Protein AF-A0A9N8VAB9-F1 (afdb_monomer_lite)

Radius of gyration: 25.61 Å; chains: 1; bounding box: 53×76×58 Å

Organism: NCBI:txid144530

Sequence (149 aa):
MKKMQLFYIFELNEPKKANVAAEEPKNLSIEWPPNFDFETLFRNTRRKERAPNAFILFRIKYLESLQQVGVNWPMPIVSRMASAAWKRQPDDVKTKYESLSFAASLHWSKWNPKPNQRSVKKPGGQRRRSQQPIITAYDANLNAPSNDS

Secondary structure (DSSP, 8-state):
----------------------PPPTT----SSPP--HHHHHHT-TT-SS---HHHHHHHHHHHHHHHTT----HHHHHHHHHHHHHHS-HHHHHHHHHHHHHHHHHHHHHSPPP---------------------TTSSSS-------

Foldseek 3Di:
DDDDDPDDDDDDDDDDDDPPVPDDDPPQDQDPPDDDDLCSVPVRDPDPPAQDALLSSQLVSQCVSCVVVVHDDDSVSSSVVSVVVVVVDDVVSSVSSRVVSVVSRVVVCVVCVPDPCPDPPPPDDPPPPPPPDPPDPPPPPDDDDDDDD

pLDDT: mean 71.14, std 19.62, range [33.38, 95.62]

InterPro domains:
  IPR009071 High mobility group box domain [PF00505] (49-101)
  IPR036910 High mobility group box domain superfamily [G3DSA:1.10.30.10] (42-126)
  IPR036910 High mobility group box domain superfamily [SSF47095] (34-100)

Structure (mmCIF, N/CA/C/O backbone):
data_AF-A0A9N8VAB9-F1
#
_entry.id   AF-A0A9N8VAB9-F1
#
loop_
_atom_site.group_PDB
_atom_site.id
_atom_site.type_symbol
_atom_site.label_atom_id
_atom_site.label_alt_id
_atom_site.label_comp_id
_atom_site.label_asym_id
_atom_site.label_entity_id
_atom_site.label_seq_id
_atom_site.pdbx_PDB_ins_code
_atom_site.Cartn_x
_atom_site.Cartn_y
_atom_site.Cartn_z
_atom_site.occupancy
_atom_site.B_iso_or_equiv
_atom_site.auth_seq_id
_atom_site.auth_comp_id
_atom_site.auth_asym_id
_atom_site.auth_atom_id
_atom_site.pdbx_PDB_model_num
ATOM 1 N N . MET A 1 1 ? -22.042 -6.841 -13.969 1.00 34.78 1 MET A N 1
ATOM 2 C CA . MET A 1 1 ? -21.162 -6.720 -12.783 1.00 34.78 1 MET A CA 1
ATOM 3 C C . MET A 1 1 ? -20.171 -5.590 -13.047 1.00 34.78 1 MET A C 1
ATOM 5 O O . MET A 1 1 ? -19.294 -5.743 -13.888 1.00 34.78 1 MET A O 1
ATOM 9 N N . LYS A 1 2 ? -20.394 -4.405 -12.464 1.00 33.66 2 LYS A N 1
ATOM 10 C CA . LYS A 1 2 ? -19.583 -3.206 -12.737 1.00 33.66 2 LYS A CA 1
ATOM 11 C C . LYS A 1 2 ? -18.259 -3.308 -11.971 1.00 33.66 2 LYS A C 1
ATOM 13 O O . LYS A 1 2 ? -18.265 -3.332 -10.747 1.00 33.66 2 LYS A O 1
ATOM 18 N N . LYS A 1 3 ? -17.143 -3.396 -12.702 1.00 34.69 3 LYS A N 1
ATOM 19 C CA . LYS A 1 3 ? -15.782 -3.293 -12.156 1.00 34.69 3 LYS A CA 1
ATOM 20 C C . LYS A 1 3 ? -15.614 -1.892 -11.561 1.00 34.69 3 LYS A C 1
ATOM 22 O O . LYS A 1 3 ? -15.772 -0.908 -12.280 1.00 34.69 3 LYS A O 1
ATOM 27 N N . MET A 1 4 ? -15.347 -1.807 -10.257 1.00 34.66 4 MET A N 1
ATOM 28 C CA . MET A 1 4 ? -15.106 -0.537 -9.575 1.00 34.66 4 MET A CA 1
ATOM 29 C C . MET A 1 4 ? -13.792 0.069 -10.062 1.00 34.66 4 MET A C 1
ATOM 31 O O . MET A 1 4 ? -12.712 -0.499 -9.916 1.00 34.66 4 MET A O 1
ATOM 35 N N . GLN A 1 5 ? -13.918 1.235 -10.681 1.00 33.59 5 GLN A N 1
ATOM 36 C CA . GLN A 1 5 ? -12.817 2.053 -11.148 1.00 33.59 5 GLN A CA 1
ATOM 37 C C . GLN A 1 5 ? -12.154 2.725 -9.940 1.00 33.59 5 GLN A C 1
ATOM 39 O O . GLN A 1 5 ? -12.633 3.735 -9.433 1.00 33.59 5 GLN A O 1
ATOM 44 N N . LEU A 1 6 ? -11.040 2.153 -9.477 1.00 33.38 6 LEU A N 1
ATOM 45 C CA . LEU A 1 6 ? -10.135 2.770 -8.504 1.00 33.38 6 LEU A CA 1
ATOM 46 C C . LEU A 1 6 ? -9.381 3.932 -9.167 1.00 33.38 6 LEU A C 1
ATOM 48 O O . LEU A 1 6 ? -8.212 3.817 -9.537 1.00 33.38 6 LEU A O 1
ATOM 52 N N . PHE A 1 7 ? -10.065 5.054 -9.366 1.00 38.06 7 PHE A N 1
ATOM 53 C CA . PHE A 1 7 ? -9.426 6.361 -9.483 1.00 38.06 7 PHE A CA 1
ATOM 54 C C . PHE A 1 7 ? -9.365 6.958 -8.082 1.00 38.06 7 PHE A C 1
ATOM 56 O O . PHE A 1 7 ? -10.372 6.904 -7.392 1.00 38.06 7 PHE A O 1
ATOM 63 N N . TYR A 1 8 ? -8.233 7.532 -7.672 1.00 41.00 8 TYR A N 1
ATOM 64 C CA . TYR A 1 8 ? -8.213 8.874 -7.071 1.00 41.00 8 TYR A CA 1
ATOM 65 C C . TYR A 1 8 ? -6.789 9.256 -6.659 1.00 41.00 8 TYR A C 1
ATOM 67 O O . TYR A 1 8 ? -6.266 8.800 -5.643 1.00 41.00 8 TYR A O 1
ATOM 75 N N . ILE A 1 9 ? -6.169 10.141 -7.439 1.00 37.41 9 ILE A N 1
ATOM 76 C CA . ILE A 1 9 ? -5.080 10.993 -6.967 1.00 37.41 9 ILE A CA 1
ATOM 77 C C . ILE A 1 9 ? -5.369 12.423 -7.456 1.00 37.41 9 ILE A C 1
ATOM 79 O O . ILE A 1 9 ? -5.348 12.674 -8.655 1.00 37.41 9 ILE A O 1
ATOM 83 N N . PHE A 1 10 ? -5.586 13.292 -6.460 1.00 43.91 10 PHE A N 1
ATOM 84 C CA . PHE A 1 10 ? -5.652 14.761 -6.418 1.00 43.91 10 PHE A CA 1
ATOM 85 C C . PHE A 1 10 ? -6.808 15.507 -7.097 1.00 43.91 10 PHE A C 1
ATOM 87 O O . PHE A 1 10 ? -6.819 15.677 -8.306 1.00 43.91 10 PHE A O 1
ATOM 94 N N . GLU A 1 11 ? -7.631 16.149 -6.260 1.00 36.38 11 GLU A N 1
ATOM 95 C CA . GLU A 1 11 ? -7.939 17.572 -6.429 1.00 36.38 11 GLU A CA 1
ATOM 96 C C . GLU A 1 11 ? -8.062 18.232 -5.044 1.00 36.38 11 GLU A C 1
ATOM 98 O O . GLU A 1 11 ? -8.733 17.722 -4.146 1.00 36.38 11 GLU A O 1
ATOM 103 N N . LEU A 1 12 ? -7.289 19.301 -4.846 1.00 55.38 12 LEU A N 1
ATOM 104 C CA . LEU A 1 12 ? -7.283 20.150 -3.660 1.00 55.38 12 LEU A CA 1
ATOM 105 C C . LEU A 1 12 ? -8.397 21.185 -3.821 1.00 55.38 12 LEU A C 1
ATOM 107 O O . LEU A 1 12 ? -8.274 22.037 -4.693 1.00 55.38 12 LEU A O 1
ATOM 111 N N . ASN A 1 13 ? -9.421 21.153 -2.968 1.00 40.00 13 ASN A N 1
ATOM 112 C CA . ASN A 1 13 ? -9.995 22.364 -2.378 1.00 40.00 13 ASN A CA 1
ATOM 113 C C . ASN A 1 13 ? -11.011 22.040 -1.276 1.00 40.00 13 ASN A C 1
ATOM 115 O O . ASN A 1 13 ? -11.661 20.999 -1.298 1.00 40.00 13 ASN A O 1
ATOM 119 N N . GLU A 1 14 ? -11.128 23.004 -0.361 1.00 48.19 14 GLU A N 1
ATOM 120 C CA . GLU A 1 14 ? -12.104 23.177 0.726 1.00 48.19 14 GLU A CA 1
ATOM 121 C C . GLU A 1 14 ? -11.697 22.749 2.161 1.00 48.19 14 GLU A C 1
ATOM 123 O O . GLU A 1 14 ? -10.926 21.808 2.372 1.00 48.19 14 GLU A O 1
ATOM 128 N N . PRO A 1 15 ? -12.115 23.539 3.177 1.00 41.59 15 PRO A N 1
ATOM 129 C CA . PRO A 1 15 ? -11.258 23.958 4.280 1.00 41.59 15 PRO A CA 1
ATOM 130 C C . PRO A 1 15 ? -11.369 23.074 5.526 1.00 41.59 15 PRO A C 1
ATOM 132 O O . PRO A 1 15 ? -12.335 22.350 5.748 1.00 41.59 15 PRO A O 1
ATOM 135 N N . LYS A 1 16 ? -10.352 23.206 6.389 1.00 54.31 16 LYS A N 1
ATOM 136 C CA . LYS A 1 16 ? -10.215 22.601 7.724 1.00 54.31 16 LYS A CA 1
ATOM 137 C C . LYS A 1 16 ? -11.535 22.604 8.514 1.00 54.31 16 LYS A C 1
ATOM 139 O O . LYS A 1 16 ? -11.841 23.625 9.124 1.00 54.31 16 LYS A O 1
ATOM 144 N N . LYS A 1 17 ? -12.255 21.478 8.620 1.00 38.62 17 LYS A N 1
ATOM 145 C CA . LYS A 1 17 ? -13.268 21.283 9.675 1.00 38.62 17 LYS A CA 1
ATOM 146 C C . LYS A 1 17 ? -13.317 19.841 10.190 1.00 38.62 17 LYS A C 1
ATOM 148 O O . LYS A 1 17 ? -13.437 18.894 9.427 1.00 38.62 17 LYS A O 1
ATOM 153 N N . ALA A 1 18 ? -13.229 19.774 11.520 1.00 39.78 18 ALA A N 1
ATOM 154 C CA . ALA A 1 18 ? -13.343 18.649 12.443 1.00 39.78 18 ALA A CA 1
ATOM 155 C C . ALA A 1 18 ? -12.275 17.543 12.348 1.00 39.78 18 ALA A C 1
ATOM 157 O O . ALA A 1 18 ? -12.275 16.689 11.465 1.00 39.78 18 ALA A O 1
ATO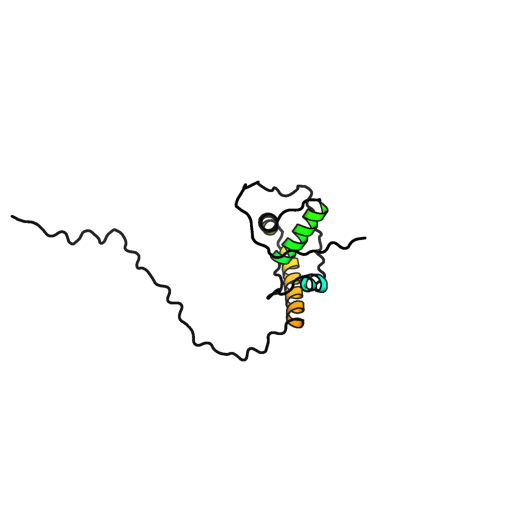M 158 N N . ASN A 1 19 ? -11.419 17.501 13.376 1.00 49.19 19 ASN A N 1
ATOM 159 C CA . ASN A 1 19 ? -10.767 16.280 13.843 1.00 49.19 19 ASN A CA 1
ATOM 160 C C . ASN A 1 19 ? -11.847 15.300 14.335 1.00 49.19 19 ASN A C 1
ATOM 162 O O . ASN A 1 19 ? -11.972 15.069 15.532 1.00 49.19 19 ASN A O 1
ATOM 166 N N . VAL A 1 20 ? -12.674 14.760 13.441 1.00 52.84 20 VAL A N 1
ATOM 167 C CA . VAL A 1 20 ? -13.471 13.590 13.799 1.00 52.84 20 VAL A CA 1
ATOM 168 C C . VAL A 1 20 ? -12.459 12.465 13.953 1.00 52.84 20 VAL A C 1
ATOM 170 O O . VAL A 1 20 ? -11.696 12.184 13.023 1.00 52.84 20 VAL A O 1
ATOM 173 N N . ALA A 1 21 ? -12.386 11.889 15.150 1.00 57.38 21 ALA A N 1
ATOM 174 C CA . ALA A 1 21 ? -11.639 10.669 15.399 1.00 57.38 21 ALA A CA 1
ATOM 175 C C . ALA A 1 21 ? -12.289 9.562 14.560 1.00 57.38 21 ALA A C 1
ATOM 177 O O . ALA A 1 21 ? -13.206 8.884 15.003 1.00 57.38 21 ALA A O 1
ATOM 178 N N . ALA A 1 22 ? -11.895 9.461 13.291 1.00 65.50 22 ALA A N 1
ATOM 179 C CA . ALA A 1 22 ? -12.311 8.377 12.423 1.00 65.50 22 ALA A CA 1
ATOM 180 C C . ALA A 1 22 ? -11.652 7.108 12.963 1.00 65.50 22 ALA A C 1
ATOM 182 O O . ALA A 1 22 ? -10.461 6.867 12.749 1.00 65.50 22 ALA A O 1
ATOM 183 N N . GLU A 1 23 ? -12.416 6.363 13.751 1.00 71.88 23 GLU A N 1
ATOM 184 C CA . GLU A 1 23 ? -11.989 5.086 14.292 1.00 71.88 23 GLU A CA 1
ATOM 185 C C . GLU A 1 23 ? -12.010 4.017 13.199 1.00 71.88 23 GLU A C 1
ATOM 187 O O . GLU A 1 23 ? -12.789 4.060 12.242 1.00 71.88 23 GLU A O 1
ATOM 192 N N . GLU A 1 24 ? -11.106 3.054 13.330 1.00 73.75 24 GLU A N 1
ATOM 193 C CA . GLU A 1 24 ? -11.070 1.888 12.461 1.00 73.75 24 GLU A CA 1
ATOM 194 C C . GLU A 1 24 ? -12.297 1.008 12.723 1.00 73.75 24 GLU A C 1
ATOM 196 O O . GLU A 1 24 ? -12.564 0.675 13.881 1.00 73.75 24 GLU A O 1
ATOM 201 N N . PRO A 1 25 ? -13.060 0.624 11.682 1.00 77.69 25 PRO A N 1
ATOM 202 C CA . PRO A 1 25 ? -14.187 -0.273 11.873 1.00 77.69 25 PRO A CA 1
ATOM 203 C C . PRO A 1 25 ? -13.688 -1.601 12.451 1.00 77.69 25 PRO A C 1
ATOM 205 O O . PRO A 1 25 ? -12.753 -2.209 11.932 1.00 77.69 25 PRO A O 1
ATOM 208 N N . LYS A 1 26 ? -14.316 -2.063 13.539 1.00 73.50 26 LYS A N 1
ATOM 209 C CA . LYS A 1 26 ? -13.891 -3.266 14.284 1.00 73.50 26 LYS A CA 1
ATOM 210 C C . LYS A 1 26 ? -13.909 -4.544 13.438 1.00 73.50 26 LYS A C 1
ATOM 212 O O . LYS A 1 26 ? -13.213 -5.499 13.756 1.00 73.50 26 LYS A O 1
ATOM 217 N N . ASN A 1 27 ? -14.704 -4.559 12.373 1.00 77.56 27 ASN A N 1
ATOM 218 C CA . ASN A 1 27 ? -14.864 -5.660 11.428 1.00 77.56 27 ASN A CA 1
ATOM 219 C C . ASN A 1 27 ? -13.971 -5.529 10.180 1.00 77.56 27 ASN A C 1
ATOM 221 O O . ASN A 1 27 ? -14.241 -6.180 9.171 1.00 77.56 27 ASN A O 1
ATOM 225 N N . LEU A 1 28 ? -12.929 -4.691 10.216 1.00 80.94 28 LEU A N 1
ATOM 226 C CA . LEU A 1 28 ? -11.989 -4.587 9.108 1.00 80.94 28 LEU A CA 1
ATOM 227 C C . LEU A 1 28 ? -11.111 -5.841 9.028 1.00 80.94 28 LEU A C 1
ATOM 229 O O . LEU A 1 28 ? -10.238 -6.058 9.867 1.00 80.94 28 LEU A O 1
ATOM 233 N N . SER A 1 29 ? -11.318 -6.642 7.987 1.00 82.69 29 SER A N 1
ATOM 234 C CA . SER A 1 29 ? -10.427 -7.744 7.628 1.00 82.69 29 SER A CA 1
ATOM 235 C C . SER A 1 29 ? -9.671 -7.374 6.360 1.00 82.69 29 SER A C 1
ATOM 237 O O . SER A 1 29 ? -10.286 -7.058 5.344 1.00 82.69 29 SER A O 1
ATOM 239 N N . ILE A 1 30 ? -8.340 -7.373 6.433 1.00 83.12 30 ILE A N 1
ATOM 240 C CA . ILE A 1 30 ? -7.484 -7.151 5.268 1.00 83.12 30 ILE A CA 1
ATOM 241 C C . ILE A 1 30 ? -7.174 -8.516 4.668 1.00 83.12 30 ILE A C 1
ATOM 243 O O . ILE A 1 30 ? -6.649 -9.388 5.359 1.00 83.12 30 ILE A O 1
ATOM 247 N N . GLU A 1 31 ? -7.478 -8.679 3.383 1.00 81.38 31 GLU A N 1
ATOM 248 C CA . GLU A 1 31 ? -7.187 -9.895 2.626 1.00 81.38 31 GLU A CA 1
ATOM 249 C C . GLU A 1 31 ? -5.721 -10.328 2.806 1.00 81.38 31 GLU A C 1
ATOM 251 O O . GLU A 1 31 ? -4.783 -9.567 2.534 1.00 81.38 31 GLU A O 1
ATOM 256 N N . TRP A 1 32 ? -5.530 -11.573 3.248 1.00 79.06 32 TRP A N 1
ATOM 257 C CA . TRP A 1 32 ? -4.225 -12.204 3.381 1.00 79.06 32 TRP A CA 1
ATOM 258 C C . TRP A 1 32 ? -4.262 -13.626 2.797 1.00 79.06 32 TRP A C 1
ATOM 260 O O . TRP A 1 32 ? -5.126 -14.409 3.195 1.00 79.06 32 TRP A O 1
ATOM 270 N N . PRO A 1 33 ? -3.330 -13.998 1.896 1.00 81.94 33 PRO A N 1
ATOM 271 C CA . PRO A 1 33 ? -2.208 -13.200 1.400 1.00 81.94 33 PRO A CA 1
ATOM 272 C C . PRO A 1 33 ? -2.650 -12.093 0.424 1.00 81.94 33 PRO A C 1
ATOM 274 O O . PRO A 1 33 ? -3.569 -12.295 -0.367 1.00 81.94 33 PRO A O 1
ATOM 277 N N . PRO A 1 34 ? -1.981 -10.928 0.424 1.00 85.62 34 PRO A N 1
ATOM 278 C CA . PRO A 1 34 ? -2.344 -9.827 -0.449 1.00 85.62 34 PRO A CA 1
ATOM 279 C C . PRO A 1 34 ? -2.000 -10.165 -1.899 1.00 85.62 34 PRO A C 1
ATOM 281 O O . PRO A 1 34 ? -0.844 -10.448 -2.229 1.00 85.62 34 PRO A O 1
ATOM 284 N N . ASN A 1 35 ? -3.004 -10.089 -2.770 1.00 86.00 35 ASN A N 1
ATOM 285 C CA . ASN A 1 35 ? -2.840 -10.246 -4.209 1.00 86.00 35 ASN A CA 1
ATOM 286 C C . ASN A 1 35 ? -2.869 -8.877 -4.908 1.00 86.00 35 ASN A C 1
ATOM 288 O O . ASN A 1 35 ? -3.785 -8.081 -4.686 1.00 86.00 35 ASN A O 1
ATOM 292 N N . PHE A 1 36 ? -1.870 -8.611 -5.752 1.00 85.19 36 PHE A N 1
ATOM 293 C CA . PHE A 1 36 ? -1.786 -7.408 -6.574 1.00 85.19 36 PHE A CA 1
ATOM 294 C C . PHE A 1 36 ? -1.593 -7.779 -8.038 1.00 85.19 36 PHE A C 1
ATOM 296 O O . PHE A 1 36 ? -0.632 -8.458 -8.392 1.00 85.19 36 PHE A O 1
ATOM 303 N N . ASP A 1 37 ? -2.453 -7.234 -8.891 1.00 86.25 37 ASP A N 1
ATOM 304 C CA . ASP A 1 37 ? -2.202 -7.174 -10.322 1.00 86.25 37 ASP A CA 1
ATOM 305 C C . ASP A 1 37 ? -1.469 -5.864 -10.652 1.00 86.25 37 ASP A C 1
ATOM 307 O O . ASP A 1 37 ? -2.017 -4.763 -10.549 1.00 86.25 37 ASP A O 1
ATOM 311 N N . PHE A 1 38 ? -0.191 -5.976 -11.018 1.00 81.75 38 PHE A N 1
ATOM 312 C CA . PHE A 1 38 ? 0.639 -4.808 -11.308 1.00 81.75 38 PHE A CA 1
ATOM 313 C C . PHE A 1 38 ? 0.193 -4.070 -12.576 1.00 81.75 38 PHE A C 1
ATOM 315 O O . PHE A 1 38 ? 0.344 -2.851 -12.644 1.00 81.75 38 PHE A O 1
ATOM 322 N N . GLU A 1 39 ? -0.418 -4.758 -13.543 1.00 78.69 39 GLU A N 1
ATOM 323 C CA . GLU A 1 39 ? -0.913 -4.118 -14.764 1.00 78.69 39 GLU A CA 1
ATOM 324 C C . GLU A 1 39 ? -2.018 -3.112 -14.435 1.00 78.69 39 GLU A C 1
ATOM 326 O O . GLU A 1 39 ? -1.943 -1.936 -14.807 1.00 78.69 39 GLU A O 1
ATOM 331 N N . THR A 1 40 ? -3.023 -3.528 -13.663 1.00 79.31 40 THR A N 1
ATOM 332 C CA . THR A 1 40 ? -4.098 -2.626 -13.221 1.00 79.31 40 THR A CA 1
ATOM 333 C C . THR A 1 40 ? -3.601 -1.541 -12.267 1.00 79.31 40 THR A C 1
ATOM 335 O O . THR A 1 40 ? -4.059 -0.397 -12.357 1.00 79.31 40 THR A O 1
ATOM 338 N N . LEU A 1 41 ? -2.615 -1.850 -11.419 1.00 79.44 41 LEU A N 1
ATOM 339 C CA . LEU A 1 41 ? -2.016 -0.904 -10.474 1.00 79.44 41 LEU A CA 1
ATOM 340 C C . LEU A 1 41 ? -1.334 0.299 -11.151 1.00 79.44 41 LEU A C 1
ATOM 342 O O . LEU A 1 41 ? -1.341 1.405 -10.591 1.00 79.44 41 LEU A O 1
ATOM 346 N N . PHE A 1 42 ? -0.736 0.093 -12.330 1.00 74.12 42 PHE A N 1
ATOM 347 C CA . PHE A 1 42 ? -0.050 1.141 -13.094 1.00 74.12 42 PHE A CA 1
ATOM 348 C C . PHE A 1 42 ? -0.913 1.754 -14.206 1.00 74.12 42 PHE A C 1
ATOM 350 O O . PHE A 1 42 ? -0.770 2.949 -14.481 1.00 74.12 42 PHE A O 1
ATOM 357 N N . ARG A 1 43 ? -1.854 0.996 -14.791 1.00 68.75 43 ARG A N 1
ATOM 358 C CA . ARG A 1 43 ? -2.721 1.443 -15.900 1.00 68.75 43 ARG A CA 1
ATOM 359 C C . ARG A 1 43 ? -3.562 2.672 -15.556 1.00 68.75 43 ARG A C 1
ATOM 361 O O . ARG A 1 43 ? -3.753 3.533 -16.411 1.00 68.75 43 ARG A O 1
ATOM 368 N N . ASN A 1 44 ? -4.063 2.773 -14.322 1.00 60.84 44 ASN A N 1
ATOM 369 C CA . ASN A 1 44 ? -4.996 3.845 -13.959 1.00 60.84 44 ASN A CA 1
ATOM 370 C C . ASN A 1 44 ? -4.330 5.125 -13.432 1.00 60.84 44 ASN A C 1
ATOM 372 O O . ASN A 1 44 ? -4.992 6.112 -13.113 1.00 60.84 44 ASN A O 1
ATOM 376 N N . THR A 1 45 ? -3.004 5.131 -13.327 1.00 56.78 45 THR A N 1
ATOM 377 C CA . THR A 1 45 ? -2.267 6.275 -12.798 1.00 56.78 45 THR A CA 1
ATOM 378 C C . THR A 1 45 ? -1.511 6.937 -13.924 1.00 56.78 45 THR A C 1
ATOM 380 O O . THR A 1 45 ? -0.352 6.615 -14.181 1.00 56.78 45 THR A O 1
ATOM 383 N N . ARG A 1 46 ? -2.177 7.883 -14.595 1.00 52.28 46 ARG A N 1
ATOM 384 C CA . ARG A 1 46 ? -1.503 8.835 -15.479 1.00 52.28 46 ARG A CA 1
ATOM 385 C C . ARG A 1 46 ? -0.405 9.513 -14.651 1.00 52.28 46 ARG A C 1
ATOM 387 O O . ARG A 1 46 ? -0.692 10.414 -13.876 1.00 52.28 46 ARG A O 1
ATOM 394 N N . ARG A 1 47 ? 0.843 9.064 -14.827 1.00 52.53 47 ARG A N 1
ATOM 395 C CA . ARG A 1 47 ? 2.080 9.634 -14.257 1.00 52.53 47 ARG A CA 1
ATOM 396 C C . ARG A 1 47 ? 2.373 9.315 -12.785 1.00 52.53 47 ARG A C 1
ATOM 398 O O . ARG A 1 47 ? 2.561 10.207 -11.965 1.00 52.53 47 ARG A O 1
ATOM 405 N N . LYS A 1 48 ? 2.541 8.036 -12.444 1.00 63.34 48 LYS A N 1
ATOM 406 C CA . LYS A 1 48 ? 3.416 7.705 -11.306 1.00 63.34 48 LYS A CA 1
ATOM 407 C C . LYS A 1 48 ? 4.874 7.783 -11.763 1.00 63.34 48 LYS A C 1
ATOM 409 O O . LYS A 1 48 ? 5.349 6.900 -12.469 1.00 63.34 48 LYS A O 1
ATOM 414 N N . GLU A 1 49 ? 5.582 8.817 -11.309 1.00 71.12 49 GLU A N 1
ATOM 415 C CA . GLU A 1 49 ? 7.041 8.974 -11.481 1.00 71.12 49 GLU A CA 1
ATOM 416 C C . GLU A 1 49 ? 7.857 7.857 -10.808 1.00 71.12 49 GLU A C 1
ATOM 418 O O . GLU A 1 49 ? 9.063 7.757 -11.018 1.00 71.12 49 GLU A O 1
ATOM 423 N N . ARG A 1 50 ? 7.217 7.041 -9.961 1.00 80.38 50 ARG A N 1
ATOM 424 C CA . ARG A 1 50 ? 7.857 5.985 -9.178 1.00 80.38 50 ARG A CA 1
ATOM 425 C C . ARG A 1 50 ? 6.913 4.826 -8.894 1.00 80.38 50 ARG A C 1
ATOM 427 O O . ARG A 1 50 ? 5.703 5.014 -8.740 1.00 80.38 50 ARG A O 1
ATOM 434 N N . ALA A 1 51 ? 7.497 3.647 -8.732 1.00 86.44 51 ALA A N 1
ATOM 435 C CA . ALA A 1 51 ? 6.800 2.474 -8.230 1.00 86.44 51 ALA A CA 1
ATOM 436 C C . ALA A 1 51 ? 6.281 2.678 -6.788 1.00 86.44 51 ALA A C 1
ATOM 438 O O . ALA A 1 51 ? 6.883 3.431 -6.011 1.00 86.44 51 ALA A O 1
ATOM 439 N N . PRO A 1 52 ? 5.161 2.035 -6.410 1.00 89.19 52 PRO A N 1
ATOM 440 C CA . PRO A 1 52 ? 4.654 2.068 -5.044 1.00 89.19 52 PRO A CA 1
ATOM 441 C C . PRO A 1 52 ? 5.582 1.294 -4.100 1.00 89.19 52 PRO A C 1
ATOM 443 O O . PRO A 1 52 ? 6.043 0.203 -4.421 1.00 89.19 52 PRO A O 1
ATOM 446 N N . ASN A 1 53 ? 5.825 1.851 -2.914 1.00 93.44 53 ASN A N 1
ATOM 447 C CA . ASN A 1 53 ? 6.528 1.144 -1.844 1.00 93.44 53 ASN A CA 1
ATOM 448 C C . ASN A 1 53 ? 5.575 0.206 -1.070 1.00 93.44 53 ASN A C 1
ATOM 450 O O . ASN A 1 53 ? 4.359 0.232 -1.283 1.00 93.44 53 ASN A O 1
ATOM 454 N N . ALA A 1 54 ? 6.126 -0.582 -0.141 1.00 94.06 54 ALA A N 1
ATOM 455 C CA . ALA A 1 54 ? 5.379 -1.536 0.685 1.00 94.06 54 ALA A CA 1
ATOM 456 C C . ALA A 1 54 ? 4.166 -0.906 1.395 1.00 94.06 54 ALA A C 1
ATOM 458 O O . ALA A 1 54 ? 3.054 -1.425 1.312 1.00 94.06 54 ALA A O 1
ATOM 459 N N . PHE A 1 55 ? 4.345 0.264 2.016 1.00 92.69 55 PHE A N 1
ATOM 460 C CA . PHE A 1 55 ? 3.255 0.967 2.696 1.00 92.69 55 PHE A CA 1
ATOM 461 C C . PHE A 1 55 ? 2.155 1.433 1.732 1.00 92.69 55 PHE A C 1
ATOM 463 O O . PHE A 1 55 ? 0.972 1.360 2.058 1.00 92.69 55 PHE A O 1
ATOM 470 N N . ILE A 1 56 ? 2.516 1.910 0.537 1.00 91.75 56 ILE A N 1
ATOM 471 C CA . ILE A 1 56 ? 1.531 2.328 -0.467 1.00 91.75 56 ILE A CA 1
ATOM 472 C C . ILE A 1 56 ? 0.690 1.134 -0.920 1.00 91.75 56 ILE A C 1
ATOM 474 O O . ILE A 1 56 ? -0.522 1.291 -1.049 1.00 91.75 56 ILE A O 1
ATOM 478 N N . LEU A 1 57 ? 1.304 -0.036 -1.117 1.00 92.06 57 LEU A N 1
ATOM 479 C CA . LEU A 1 57 ? 0.585 -1.274 -1.426 1.00 92.06 57 LEU A CA 1
ATOM 480 C C . LEU A 1 57 ? -0.372 -1.657 -0.293 1.00 92.06 57 LEU A C 1
ATOM 482 O O . LEU A 1 57 ? -1.562 -1.845 -0.537 1.00 92.06 57 LEU A O 1
ATOM 486 N N . PHE A 1 58 ? 0.114 -1.678 0.949 1.00 93.06 58 PHE A N 1
ATOM 487 C CA . PHE A 1 58 ? -0.723 -1.950 2.118 1.00 93.06 58 PHE A CA 1
ATOM 488 C C . PHE A 1 58 ? -1.924 -1.004 2.199 1.00 93.06 58 PHE A C 1
ATOM 490 O O . PHE A 1 58 ? -3.057 -1.441 2.364 1.00 93.06 58 PHE A O 1
ATOM 497 N N . ARG A 1 59 ? -1.702 0.299 2.012 1.00 92.56 59 ARG A N 1
ATOM 498 C CA . ARG A 1 59 ? -2.761 1.312 2.063 1.00 92.56 59 ARG A CA 1
ATOM 499 C C . ARG A 1 59 ? -3.824 1.119 0.976 1.00 92.56 59 ARG A C 1
ATOM 501 O O . ARG A 1 59 ? -4.977 1.463 1.210 1.00 92.56 59 ARG A O 1
ATOM 508 N N . ILE A 1 60 ? -3.451 0.598 -0.194 1.00 90.44 60 ILE A N 1
ATOM 509 C CA . ILE A 1 60 ? -4.410 0.266 -1.260 1.00 90.44 60 ILE A CA 1
ATOM 510 C C . ILE A 1 60 ? -5.324 -0.867 -0.794 1.00 90.44 60 ILE A C 1
ATOM 512 O O . ILE A 1 60 ? -6.538 -0.700 -0.811 1.00 90.44 60 ILE A O 1
ATOM 516 N N . LYS A 1 61 ? -4.756 -1.960 -0.273 1.00 90.88 61 LYS A N 1
ATOM 517 C CA . LYS A 1 61 ? -5.539 -3.076 0.283 1.00 90.88 61 LYS A CA 1
ATOM 518 C C . LYS A 1 61 ? -6.389 -2.664 1.480 1.00 90.88 61 LYS A C 1
ATOM 520 O O . LYS A 1 61 ? -7.534 -3.086 1.608 1.00 90.88 61 LYS A O 1
ATOM 525 N N . TYR A 1 62 ? -5.856 -1.788 2.323 1.00 91.19 62 TYR A N 1
ATOM 526 C CA . TYR A 1 62 ? -6.577 -1.203 3.447 1.00 91.19 62 TYR A CA 1
ATOM 527 C C . TYR A 1 62 ? -7.818 -0.432 2.982 1.00 91.19 62 TYR A C 1
ATOM 529 O O . TYR A 1 62 ? -8.906 -0.615 3.519 1.00 91.19 62 TYR A O 1
ATOM 537 N N . LEU A 1 63 ? -7.669 0.399 1.946 1.00 89.25 63 LEU A N 1
ATOM 538 C CA . LEU A 1 63 ? -8.782 1.130 1.349 1.00 89.25 63 LEU A CA 1
ATOM 539 C C . LEU A 1 63 ? -9.813 0.188 0.716 1.00 89.25 63 LEU A C 1
ATOM 541 O O . LEU A 1 63 ? -11.002 0.372 0.947 1.00 89.25 63 LEU A O 1
ATOM 545 N N . GLU A 1 64 ? -9.373 -0.821 -0.039 1.00 88.81 64 GLU A N 1
ATOM 546 C CA . GLU A 1 64 ? -10.262 -1.841 -0.618 1.00 88.81 64 GLU A CA 1
ATOM 547 C C . GLU A 1 64 ? -11.087 -2.538 0.472 1.00 88.81 64 GLU A C 1
ATOM 549 O O . GLU A 1 64 ? -12.298 -2.694 0.335 1.00 88.81 64 GLU A O 1
ATOM 554 N N . SER A 1 65 ? -10.448 -2.879 1.591 1.00 89.00 65 SER A N 1
ATOM 555 C CA . SER A 1 65 ? -11.104 -3.528 2.731 1.00 89.00 65 SER A CA 1
ATOM 556 C C . SER A 1 65 ? -12.134 -2.601 3.392 1.00 89.00 65 SER A C 1
ATOM 558 O O . SER A 1 65 ? -13.238 -3.029 3.717 1.00 89.00 65 SER A O 1
ATOM 560 N N . LEU A 1 66 ? -11.827 -1.305 3.538 1.00 87.88 66 LEU A N 1
ATOM 561 C CA . LEU A 1 66 ? -12.792 -0.317 4.041 1.00 87.88 66 LEU A CA 1
ATOM 562 C C . LEU A 1 66 ? -14.008 -0.191 3.114 1.00 87.88 66 LEU A C 1
ATOM 564 O O . LEU A 1 66 ? -15.146 -0.169 3.583 1.00 87.88 66 LEU A O 1
ATOM 568 N N . GLN A 1 67 ? -13.770 -0.160 1.803 1.00 87.31 67 GLN A N 1
ATOM 569 C CA . GLN A 1 67 ? -14.828 -0.078 0.797 1.00 87.31 67 GLN A CA 1
ATOM 570 C C . GLN A 1 67 ? -15.726 -1.320 0.810 1.00 87.31 67 GLN A C 1
ATOM 572 O O . GLN A 1 67 ? -16.939 -1.187 0.668 1.00 87.31 67 GLN A O 1
ATOM 577 N N . GLN A 1 68 ? -15.163 -2.511 1.041 1.00 86.19 68 GLN A N 1
ATOM 578 C CA . GLN A 1 68 ? -15.931 -3.753 1.206 1.00 86.19 68 GLN A CA 1
ATOM 579 C C . GLN A 1 68 ? -16.852 -3.720 2.431 1.00 86.19 68 GLN A C 1
ATOM 581 O O . GLN A 1 68 ? -17.956 -4.255 2.381 1.00 86.19 68 GLN A O 1
ATOM 586 N N . VAL A 1 69 ? -16.435 -3.046 3.506 1.00 86.06 69 VAL A N 1
ATOM 587 C CA . VAL A 1 69 ? -17.263 -2.812 4.703 1.00 86.06 69 VAL A CA 1
ATOM 588 C C . VAL A 1 69 ? -18.299 -1.691 4.477 1.00 86.06 69 VAL A C 1
ATOM 590 O O . VAL A 1 69 ? -19.144 -1.437 5.331 1.00 86.06 69 VAL A O 1
ATOM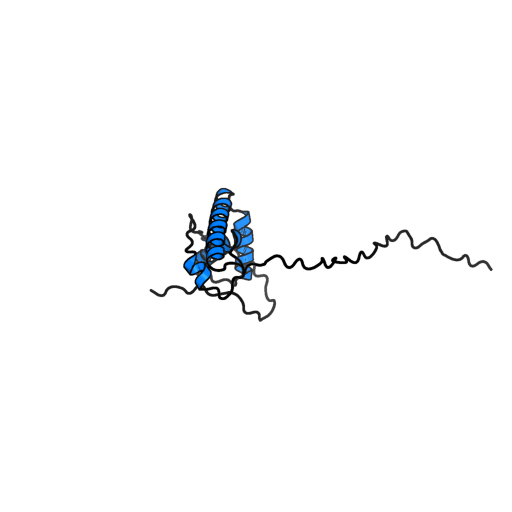 593 N N . GLY A 1 70 ? -18.283 -1.029 3.315 1.00 84.31 70 GLY A N 1
ATOM 594 C CA . GLY A 1 70 ? -19.187 0.075 2.976 1.00 84.31 70 GLY A CA 1
ATOM 595 C C . GLY A 1 70 ? -18.716 1.439 3.486 1.00 84.31 70 GLY A C 1
ATOM 596 O O . GLY A 1 70 ? -19.474 2.408 3.458 1.00 84.31 70 GLY A O 1
ATOM 597 N N . VAL A 1 71 ? -17.467 1.537 3.944 1.00 83.88 71 VAL A N 1
ATOM 598 C CA . VAL A 1 71 ? -16.890 2.757 4.505 1.00 83.88 71 VAL A CA 1
ATOM 599 C C . VAL A 1 71 ? -16.041 3.467 3.454 1.00 83.88 71 VAL A C 1
ATOM 601 O O . VAL A 1 71 ? -14.964 3.012 3.073 1.00 83.88 71 VAL A O 1
ATOM 604 N N . ASN A 1 72 ? -16.508 4.638 3.021 1.00 86.25 72 ASN A N 1
ATOM 605 C CA . ASN A 1 72 ? -15.819 5.471 2.039 1.00 86.25 72 ASN A CA 1
ATOM 606 C C . ASN A 1 72 ? -15.215 6.707 2.714 1.00 86.25 72 ASN A C 1
ATOM 608 O O . ASN A 1 72 ? -15.872 7.737 2.848 1.00 86.25 72 ASN A O 1
ATOM 612 N N . TRP A 1 73 ? -13.950 6.609 3.128 1.00 84.62 73 TRP A N 1
ATOM 613 C CA . TRP A 1 73 ? -13.218 7.726 3.731 1.00 84.62 73 TRP A CA 1
ATOM 614 C C . TRP A 1 73 ? -12.302 8.444 2.733 1.00 84.62 73 TRP A C 1
ATOM 616 O O . TRP A 1 73 ? -11.731 7.810 1.841 1.00 84.62 73 TRP A O 1
ATOM 626 N N . PRO A 1 74 ? -12.079 9.760 2.906 1.00 85.38 74 PRO A N 1
ATOM 627 C CA . PRO A 1 74 ? -11.122 10.494 2.099 1.00 85.38 74 PRO A CA 1
ATOM 628 C C . PRO A 1 74 ? -9.694 10.021 2.393 1.00 85.38 74 PRO A C 1
ATOM 630 O O . PRO A 1 74 ? -9.328 9.685 3.525 1.00 85.38 74 PRO A O 1
ATOM 633 N N . MET A 1 75 ? -8.847 10.055 1.364 1.00 85.06 75 MET A N 1
ATOM 634 C CA . MET A 1 75 ? -7.496 9.492 1.408 1.00 85.06 75 MET A CA 1
ATOM 635 C C . MET A 1 75 ? -6.605 9.968 2.575 1.00 85.06 75 MET A C 1
ATOM 637 O O . MET A 1 75 ? -5.821 9.155 3.073 1.00 85.06 75 MET A O 1
ATOM 641 N N . PRO A 1 76 ? -6.670 11.233 3.049 1.00 86.38 76 PRO A N 1
ATOM 642 C CA . PRO A 1 76 ? -5.900 11.663 4.216 1.00 86.38 76 PRO A CA 1
ATOM 643 C C . PRO A 1 76 ? -6.268 10.899 5.492 1.00 86.38 76 PRO A C 1
ATOM 645 O O . PRO A 1 76 ? -5.375 10.502 6.240 1.00 86.38 76 PRO A O 1
ATOM 648 N N . ILE A 1 77 ? -7.561 10.640 5.711 1.00 87.12 77 ILE A N 1
ATOM 649 C CA . ILE A 1 77 ? -8.051 9.864 6.857 1.00 87.12 77 ILE A CA 1
ATOM 650 C C . ILE A 1 77 ? -7.572 8.418 6.725 1.00 87.12 77 ILE A C 1
ATOM 652 O O . ILE A 1 77 ? -6.900 7.908 7.619 1.00 87.12 77 ILE A O 1
ATOM 656 N N . VAL A 1 78 ? -7.784 7.814 5.554 1.00 88.31 78 VAL A N 1
ATOM 657 C CA . VAL A 1 78 ? -7.332 6.448 5.243 1.00 88.31 78 VAL A CA 1
ATOM 658 C C . VAL A 1 78 ? -5.824 6.302 5.441 1.00 88.31 78 VAL A C 1
ATOM 660 O O . VAL A 1 78 ? -5.360 5.313 5.992 1.00 88.31 78 VAL A O 1
ATOM 663 N N . SER A 1 79 ? -5.031 7.299 5.042 1.00 89.25 79 SER A N 1
ATOM 664 C CA . SER A 1 79 ? -3.573 7.269 5.203 1.00 89.25 79 SER A CA 1
ATOM 665 C C . SER A 1 79 ? -3.148 7.319 6.670 1.00 89.25 79 SER A C 1
ATOM 667 O O . SER A 1 79 ? -2.186 6.644 7.036 1.00 89.25 79 SER A O 1
ATOM 669 N N . ARG A 1 80 ? -3.856 8.082 7.515 1.00 87.94 80 ARG A N 1
ATOM 670 C CA . ARG A 1 80 ? -3.611 8.110 8.966 1.00 87.94 80 ARG A CA 1
ATOM 671 C C . ARG A 1 80 ? -3.951 6.760 9.598 1.00 87.94 80 ARG A C 1
ATOM 673 O O . ARG A 1 80 ? -3.112 6.210 10.309 1.00 87.94 80 ARG A O 1
ATOM 680 N N . MET A 1 81 ? -5.122 6.207 9.280 1.00 90.00 81 MET A N 1
ATOM 681 C CA . MET A 1 81 ? -5.571 4.900 9.778 1.00 90.00 81 MET A CA 1
ATOM 682 C C . MET A 1 81 ? -4.626 3.778 9.337 1.00 90.00 81 MET A C 1
ATOM 684 O O . MET A 1 81 ? -4.093 3.047 10.170 1.00 90.00 81 MET A O 1
ATOM 688 N N . ALA A 1 82 ? -4.308 3.718 8.042 1.00 91.38 82 ALA A N 1
ATOM 689 C CA . ALA A 1 82 ? -3.377 2.743 7.491 1.00 91.38 82 ALA A CA 1
ATOM 690 C C . ALA A 1 82 ? -1.979 2.874 8.108 1.00 91.38 82 ALA A C 1
ATOM 692 O O . ALA A 1 82 ? -1.323 1.866 8.337 1.00 91.38 82 ALA A O 1
ATOM 693 N N . SER A 1 83 ? -1.503 4.087 8.416 1.00 91.81 83 SER A N 1
ATOM 694 C CA . SER A 1 83 ? -0.214 4.262 9.099 1.00 91.81 83 SER A CA 1
ATOM 695 C C . SER A 1 83 ? -0.219 3.643 10.499 1.00 91.81 83 SER A C 1
ATOM 697 O O . SER A 1 83 ? 0.734 2.956 10.869 1.00 91.81 83 SER A O 1
ATOM 699 N N . ALA A 1 84 ? -1.296 3.838 11.264 1.00 90.12 84 ALA A N 1
ATOM 700 C CA . ALA A 1 84 ? -1.453 3.227 12.582 1.00 90.12 84 ALA A CA 1
ATOM 701 C C . ALA A 1 84 ? -1.613 1.698 12.496 1.00 90.12 84 ALA A C 1
ATOM 703 O O . ALA A 1 84 ? -1.029 0.967 13.295 1.00 90.12 84 ALA A O 1
ATOM 704 N N . ALA A 1 85 ? -2.365 1.197 11.513 1.00 90.81 85 ALA A N 1
ATOM 705 C CA . ALA A 1 85 ? -2.509 -0.234 11.252 1.00 90.81 85 ALA A CA 1
ATOM 706 C C . ALA A 1 85 ? -1.182 -0.881 10.830 1.00 90.81 85 ALA A C 1
ATOM 708 O O . ALA A 1 85 ? -0.813 -1.912 11.379 1.00 90.81 85 ALA A O 1
ATOM 709 N N . TRP A 1 86 ? -0.416 -0.245 9.941 1.00 92.69 86 TRP A N 1
ATOM 710 C CA . TRP A 1 86 ? 0.875 -0.742 9.458 1.00 92.69 86 TRP A CA 1
ATOM 711 C C . TRP A 1 86 ? 1.893 -0.957 10.582 1.00 92.69 86 TRP A C 1
ATOM 713 O O . TRP A 1 86 ? 2.596 -1.964 10.602 1.00 92.69 86 TRP A O 1
ATOM 723 N N . LYS A 1 87 ? 1.945 -0.039 11.555 1.00 91.56 87 LYS A N 1
ATOM 724 C CA . LYS A 1 87 ? 2.835 -0.164 12.722 1.00 91.56 87 LYS A CA 1
ATOM 725 C C . LYS A 1 87 ? 2.514 -1.384 13.590 1.00 91.56 87 LYS A C 1
ATOM 727 O O . LYS A 1 87 ? 3.422 -1.915 14.215 1.00 91.56 87 LYS A O 1
ATOM 732 N N . ARG A 1 88 ? 1.247 -1.809 13.622 1.00 92.19 88 ARG A N 1
ATOM 733 C CA . ARG A 1 88 ? 0.768 -2.968 14.393 1.00 92.19 88 ARG A CA 1
ATOM 734 C C . ARG A 1 88 ? 0.944 -4.298 13.659 1.00 92.19 88 ARG A C 1
ATOM 736 O O . ARG A 1 88 ? 0.774 -5.339 14.281 1.00 92.19 88 ARG A O 1
ATOM 743 N N . GLN A 1 89 ? 1.251 -4.282 12.361 1.00 91.19 89 GLN A N 1
ATOM 744 C CA . GLN A 1 89 ? 1.418 -5.516 11.597 1.00 91.19 89 GLN A CA 1
ATOM 745 C C . GLN A 1 89 ? 2.684 -6.274 12.025 1.00 91.19 89 GLN A C 1
ATOM 747 O O . GLN A 1 89 ? 3.700 -5.631 12.324 1.00 91.19 89 GLN A O 1
ATOM 752 N N . PRO A 1 90 ? 2.646 -7.619 12.015 1.00 93.69 90 PRO A N 1
ATOM 753 C CA . PRO A 1 90 ? 3.821 -8.441 12.266 1.00 93.69 90 PRO A CA 1
ATOM 754 C C . PRO A 1 90 ? 4.838 -8.289 11.130 1.00 93.69 90 PRO A C 1
ATOM 756 O O . PRO A 1 90 ? 4.498 -7.885 10.012 1.00 93.69 90 PRO A O 1
ATOM 759 N N . ASP A 1 91 ? 6.095 -8.616 11.410 1.00 93.81 91 ASP A N 1
ATOM 760 C CA . ASP A 1 91 ? 7.177 -8.392 10.451 1.00 93.81 91 ASP A CA 1
ATOM 761 C C . ASP A 1 91 ? 7.045 -9.273 9.205 1.00 93.81 91 ASP A C 1
ATOM 763 O O . ASP A 1 91 ? 7.244 -8.764 8.107 1.00 93.81 91 ASP A O 1
ATOM 767 N N . ASP A 1 92 ? 6.543 -10.505 9.328 1.00 92.69 92 ASP A N 1
ATOM 768 C CA . ASP A 1 92 ? 6.259 -11.387 8.182 1.00 92.69 92 ASP A CA 1
ATOM 769 C C . ASP A 1 92 ? 5.329 -10.730 7.149 1.00 92.69 92 ASP A C 1
ATOM 771 O O . ASP A 1 92 ? 5.533 -10.821 5.932 1.00 92.69 92 ASP A O 1
ATOM 775 N N . VAL A 1 93 ? 4.312 -10.008 7.637 1.00 91.25 93 VAL A N 1
ATOM 776 C CA . VAL A 1 93 ? 3.387 -9.253 6.787 1.00 91.25 93 VAL A CA 1
ATOM 777 C C . VAL A 1 93 ? 4.135 -8.132 6.079 1.00 91.25 93 VAL A C 1
ATOM 779 O O . VAL A 1 93 ? 4.010 -7.978 4.861 1.00 91.25 93 VAL A O 1
ATOM 782 N N . LYS A 1 94 ? 4.960 -7.374 6.809 1.00 92.19 94 LYS A N 1
ATOM 783 C CA . LYS A 1 94 ? 5.750 -6.281 6.229 1.00 92.19 94 LYS A CA 1
ATOM 784 C C . LYS A 1 94 ? 6.722 -6.794 5.171 1.00 92.19 94 LYS A C 1
ATOM 786 O O . LYS A 1 94 ? 6.733 -6.252 4.067 1.00 92.19 94 LYS A O 1
ATOM 791 N N . THR A 1 95 ? 7.442 -7.877 5.452 1.00 95.25 95 THR A N 1
ATOM 792 C CA . THR A 1 95 ? 8.373 -8.530 4.523 1.00 95.25 95 THR A CA 1
ATOM 793 C C . THR A 1 95 ? 7.668 -8.980 3.245 1.00 95.25 95 THR A C 1
ATOM 795 O O . THR A 1 95 ? 8.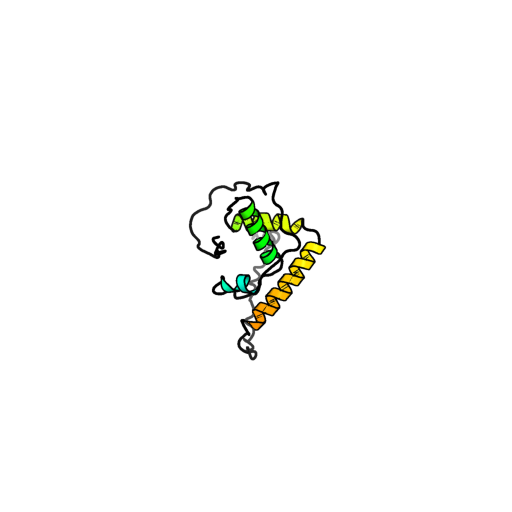180 -8.780 2.139 1.00 95.25 95 THR A O 1
ATOM 798 N N . LYS A 1 96 ? 6.444 -9.515 3.341 1.00 94.44 96 LYS A N 1
ATOM 799 C CA . LYS A 1 96 ? 5.664 -9.852 2.143 1.00 94.44 96 LYS A CA 1
ATOM 800 C C . LYS A 1 96 ? 5.350 -8.615 1.304 1.00 94.44 96 LYS A C 1
ATOM 802 O O . LYS A 1 96 ? 5.546 -8.643 0.088 1.00 94.44 96 LYS A O 1
ATOM 807 N N . TYR A 1 97 ? 4.906 -7.524 1.920 1.00 93.75 97 TYR A N 1
ATOM 808 C CA . TYR A 1 97 ? 4.644 -6.268 1.211 1.00 93.75 97 TYR A CA 1
ATOM 809 C C . TYR A 1 97 ? 5.913 -5.635 0.626 1.00 93.75 97 TYR A C 1
ATOM 811 O O . TYR A 1 97 ? 5.852 -5.032 -0.446 1.00 93.75 97 TYR A O 1
ATOM 819 N N . GLU A 1 98 ? 7.065 -5.805 1.270 1.00 95.62 98 GLU A N 1
ATOM 820 C CA . GLU A 1 98 ? 8.361 -5.413 0.714 1.00 95.62 98 GLU A CA 1
ATOM 821 C C . GLU A 1 98 ? 8.688 -6.208 -0.549 1.00 95.62 98 GLU A C 1
ATOM 823 O O . GLU A 1 98 ? 8.979 -5.600 -1.582 1.00 95.62 98 GLU A O 1
ATOM 828 N N . SER A 1 99 ? 8.532 -7.536 -0.520 1.00 95.44 99 SER A N 1
ATOM 829 C CA . SER A 1 99 ? 8.732 -8.386 -1.703 1.00 95.44 99 SER A CA 1
ATOM 830 C C . SER A 1 99 ? 7.821 -7.982 -2.873 1.00 95.44 99 SER A C 1
ATOM 832 O O . SER A 1 99 ? 8.265 -7.884 -4.019 1.00 95.44 99 SER A O 1
ATOM 834 N N . LEU A 1 100 ? 6.563 -7.640 -2.579 1.00 93.69 100 LEU A N 1
ATOM 835 C CA . LEU A 1 100 ? 5.604 -7.142 -3.564 1.00 93.69 100 LEU A CA 1
ATOM 836 C C . LEU A 1 100 ? 5.999 -5.764 -4.096 1.00 93.69 100 LEU A C 1
ATOM 838 O O . LEU A 1 100 ? 5.870 -5.508 -5.290 1.00 93.69 100 LEU A O 1
ATOM 842 N N . SER A 1 101 ? 6.518 -4.883 -3.240 1.00 93.12 101 SER A N 1
ATOM 843 C CA . SER A 1 101 ? 6.996 -3.565 -3.663 1.00 93.12 101 SER A CA 1
ATOM 844 C C . SER A 1 101 ? 8.220 -3.656 -4.572 1.00 93.12 101 SER A C 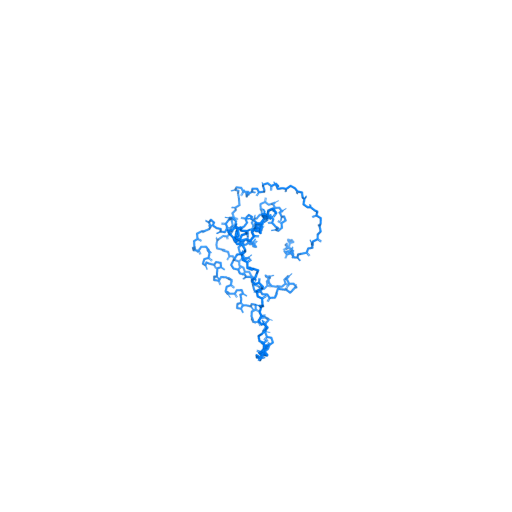1
ATOM 846 O O . SER A 1 101 ? 8.334 -2.901 -5.538 1.00 93.12 101 SER A O 1
ATOM 848 N N . PHE A 1 102 ? 9.100 -4.628 -4.323 1.00 93.94 102 PHE A N 1
ATOM 849 C CA . PHE A 1 102 ? 10.230 -4.921 -5.192 1.00 93.94 102 PHE A CA 1
ATOM 850 C C . PHE A 1 102 ? 9.760 -5.426 -6.561 1.00 93.94 102 PHE A C 1
ATOM 852 O O . PHE A 1 102 ? 10.193 -4.904 -7.588 1.00 93.94 102 PHE A O 1
ATOM 859 N N . ALA A 1 103 ? 8.812 -6.367 -6.586 1.00 92.31 103 ALA A N 1
ATOM 860 C CA . ALA A 1 103 ? 8.210 -6.860 -7.823 1.00 92.31 103 ALA A CA 1
ATOM 861 C C . ALA A 1 103 ? 7.499 -5.739 -8.611 1.00 92.31 103 ALA A C 1
ATOM 863 O O . ALA A 1 103 ? 7.692 -5.620 -9.822 1.00 92.31 103 ALA A O 1
ATOM 864 N N . ALA A 1 104 ? 6.767 -4.857 -7.922 1.00 90.50 104 ALA A N 1
ATOM 865 C CA . ALA A 1 104 ? 6.145 -3.677 -8.520 1.00 90.50 104 ALA A CA 1
ATOM 866 C C . ALA A 1 104 ? 7.189 -2.711 -9.105 1.00 90.50 104 ALA A C 1
ATOM 868 O O . ALA A 1 104 ? 6.992 -2.167 -10.188 1.00 90.50 104 ALA A O 1
ATOM 869 N N . SER A 1 105 ? 8.311 -2.506 -8.409 1.00 90.94 105 SER A N 1
ATOM 870 C CA . SER A 1 105 ? 9.428 -1.679 -8.881 1.00 90.94 105 SER A CA 1
ATOM 871 C C . SER A 1 105 ? 10.091 -2.254 -10.127 1.00 90.94 105 SER A C 1
ATOM 873 O O . SER A 1 105 ? 10.331 -1.532 -11.097 1.00 90.94 105 SER A O 1
ATOM 875 N N . LEU A 1 106 ? 10.323 -3.567 -10.138 1.00 90.81 106 LEU A N 1
ATOM 876 C CA . LEU A 1 106 ? 10.869 -4.269 -11.292 1.00 90.81 106 LEU A CA 1
ATOM 877 C C . LEU A 1 106 ? 9.937 -4.160 -12.505 1.00 90.81 106 LEU A C 1
ATOM 879 O O . LEU A 1 106 ? 10.404 -3.878 -13.608 1.00 90.81 106 LEU A O 1
ATOM 883 N N . HIS A 1 107 ? 8.629 -4.348 -12.305 1.00 88.62 107 HIS A N 1
ATOM 884 C CA . HIS A 1 107 ? 7.623 -4.182 -13.357 1.00 88.62 107 HIS A CA 1
ATOM 885 C C . HIS A 1 107 ? 7.594 -2.735 -13.876 1.00 88.62 107 HIS A C 1
ATOM 887 O O . HIS A 1 107 ? 7.749 -2.516 -15.075 1.00 88.62 107 HIS A O 1
ATOM 893 N N . TRP A 1 108 ? 7.552 -1.740 -12.985 1.00 86.88 108 TRP A N 1
ATOM 894 C CA . TRP A 1 108 ? 7.575 -0.319 -13.352 1.00 86.88 108 TRP A CA 1
ATOM 895 C C . TRP A 1 108 ? 8.829 0.083 -14.144 1.00 86.88 108 TRP A C 1
ATOM 897 O O . TRP A 1 108 ? 8.722 0.831 -15.113 1.00 86.88 108 TRP A O 1
ATOM 907 N N . SER A 1 109 ? 10.005 -0.430 -13.766 1.00 86.75 109 SER A N 1
ATOM 908 C CA . SER A 1 109 ? 11.277 -0.157 -14.454 1.00 86.75 109 SER A CA 1
ATOM 909 C C . SER A 1 109 ? 11.275 -0.658 -15.902 1.00 86.75 109 SER A C 1
ATOM 911 O O . SER A 1 109 ? 11.797 0.013 -16.790 1.00 86.75 109 SER A O 1
ATOM 913 N N . LYS A 1 110 ? 10.642 -1.813 -16.160 1.00 86.62 110 LYS A N 1
ATOM 914 C CA . LYS A 1 110 ? 10.482 -2.355 -17.520 1.00 86.62 110 LYS A CA 1
ATOM 915 C C . LYS A 1 110 ? 9.595 -1.464 -18.395 1.00 86.62 110 LYS A C 1
ATOM 917 O O . LYS A 1 110 ? 9.870 -1.320 -19.579 1.00 86.62 110 LYS A O 1
ATOM 922 N N . TRP A 1 111 ? 8.556 -0.864 -17.811 1.00 80.44 111 TRP A N 1
ATOM 923 C CA . TRP A 1 111 ? 7.597 -0.004 -18.514 1.00 80.44 111 TRP A CA 1
ATOM 924 C C . TRP A 1 111 ? 8.075 1.441 -18.700 1.00 80.44 111 TRP A C 1
ATOM 926 O O . TRP A 1 111 ? 7.726 2.077 -19.689 1.00 80.44 111 TRP A O 1
ATOM 936 N N . ASN A 1 112 ? 8.870 1.964 -17.764 1.00 77.12 112 ASN A N 1
ATOM 937 C CA . ASN A 1 112 ? 9.426 3.317 -17.809 1.00 77.12 112 ASN A CA 1
ATOM 938 C C . ASN A 1 112 ? 10.957 3.260 -17.745 1.00 77.12 112 ASN A C 1
ATOM 940 O O . ASN A 1 112 ? 11.544 3.638 -16.721 1.00 77.12 112 ASN A O 1
ATOM 944 N N . PRO A 1 113 ? 11.631 2.794 -18.813 1.00 69.56 113 PRO A N 1
ATOM 945 C CA . PRO A 1 113 ? 13.081 2.832 -18.854 1.00 69.56 113 PRO A CA 1
ATOM 946 C C . PRO A 1 113 ? 13.514 4.292 -18.729 1.00 69.56 113 PRO A C 1
ATOM 948 O O . PRO A 1 113 ? 13.096 5.153 -19.508 1.00 69.56 113 PRO A O 1
ATOM 951 N N . LYS A 1 114 ? 14.330 4.598 -17.715 1.00 65.75 114 LYS A N 1
ATOM 952 C CA . LYS A 1 114 ? 14.891 5.945 -17.581 1.00 65.75 114 LYS A C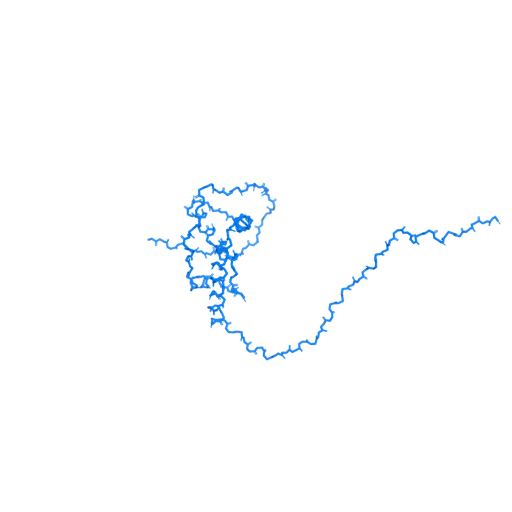A 1
ATOM 953 C C . LYS A 1 114 ? 15.612 6.271 -18.894 1.00 65.75 114 LYS A C 1
AT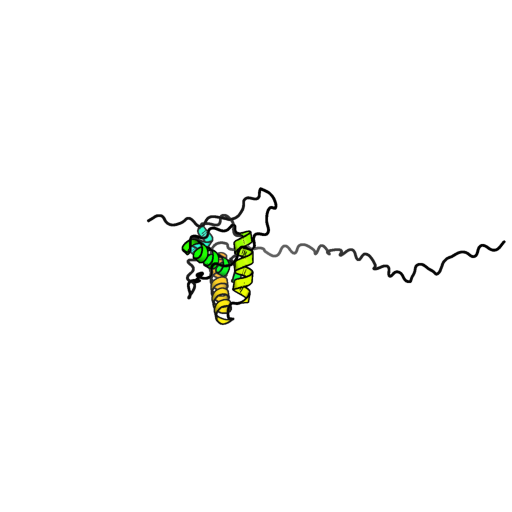OM 955 O O . LYS A 1 114 ? 16.437 5.456 -19.318 1.00 65.75 114 LYS A O 1
ATOM 960 N N . PRO A 1 115 ? 15.354 7.428 -19.533 1.00 57.84 115 PRO A N 1
ATOM 961 C CA . PRO A 1 115 ? 16.185 7.855 -20.647 1.00 57.84 115 PRO A CA 1
ATOM 962 C C . PRO A 1 115 ? 17.625 7.864 -20.145 1.00 57.84 115 PRO A C 1
ATOM 964 O O . PRO A 1 115 ? 17.868 8.323 -19.027 1.00 57.84 115 PRO A O 1
ATOM 967 N N . ASN A 1 116 ? 18.532 7.272 -20.926 1.00 54.62 116 ASN A N 1
ATOM 968 C CA . ASN A 1 116 ? 19.925 7.037 -20.567 1.00 54.62 116 ASN A CA 1
ATOM 969 C C . ASN A 1 116 ? 20.549 8.351 -20.081 1.00 54.62 116 ASN A C 1
ATOM 971 O O . ASN A 1 116 ? 20.993 9.178 -20.879 1.00 54.62 116 ASN A O 1
ATOM 975 N N . GLN A 1 117 ? 20.528 8.580 -18.768 1.00 56.78 117 GLN A N 1
ATOM 976 C CA . GLN A 1 117 ? 21.141 9.743 -18.158 1.00 56.78 117 GLN A CA 1
ATOM 977 C C . GLN A 1 117 ? 22.629 9.443 -18.110 1.00 56.78 117 GLN A C 1
ATOM 979 O O . GLN A 1 117 ? 23.179 9.133 -17.055 1.00 56.78 117 GLN A O 1
ATOM 984 N N . ARG A 1 118 ? 23.281 9.514 -19.281 1.00 53.16 118 ARG A N 1
ATOM 985 C CA . ARG A 1 118 ? 24.717 9.765 -19.344 1.00 53.16 118 ARG A CA 1
ATOM 986 C C . ARG A 1 118 ? 24.935 10.951 -18.429 1.00 53.16 118 ARG A C 1
ATOM 988 O O . ARG A 1 118 ? 24.379 12.022 -18.652 1.00 53.16 118 ARG A O 1
ATOM 995 N N . SER A 1 119 ? 25.620 10.678 -17.334 1.00 54.41 119 SER A N 1
ATOM 996 C CA . SER A 1 119 ? 25.811 11.541 -16.186 1.00 54.41 119 SER A CA 1
ATOM 997 C C . SER A 1 119 ? 26.225 12.944 -16.616 1.00 54.41 119 SER A C 1
ATOM 999 O O . SER A 1 119 ? 27.413 13.234 -16.750 1.00 54.41 119 SER A O 1
ATOM 1001 N N . VAL A 1 120 ? 25.254 13.841 -16.788 1.00 55.91 120 VAL A N 1
ATOM 1002 C CA . VAL A 1 120 ? 25.515 15.271 -16.709 1.00 55.91 120 VAL A CA 1
ATOM 1003 C C . VAL A 1 120 ? 25.793 15.511 -15.234 1.00 55.91 120 VAL A C 1
ATOM 1005 O O . VAL A 1 120 ? 24.877 15.704 -14.435 1.00 55.91 120 VAL A O 1
ATOM 1008 N N . LYS A 1 121 ? 27.070 15.397 -14.849 1.00 54.47 121 LYS A N 1
ATOM 1009 C CA . LYS A 1 121 ? 27.577 15.908 -13.576 1.00 54.47 121 LYS A CA 1
ATOM 1010 C C . LYS A 1 121 ? 27.180 17.382 -13.519 1.00 54.47 121 LYS A C 1
ATOM 1012 O O . LYS A 1 121 ? 27.870 18.228 -14.074 1.00 54.47 121 LYS A O 1
ATOM 1017 N N . LYS A 1 122 ? 26.047 17.700 -12.891 1.00 58.31 122 LYS A N 1
ATOM 1018 C CA . LYS A 1 122 ? 25.759 19.079 -12.499 1.00 58.31 122 LYS A CA 1
ATOM 1019 C C . LYS A 1 122 ? 26.854 19.455 -11.494 1.00 58.31 122 LYS A C 1
ATOM 1021 O O . LYS A 1 122 ? 26.972 18.744 -10.492 1.00 58.31 122 LYS A O 1
ATOM 1026 N N . PRO A 1 123 ? 27.686 20.480 -11.746 1.00 48.28 123 PRO A N 1
ATOM 1027 C CA . PRO A 1 123 ? 28.661 20.914 -10.757 1.00 48.28 123 PRO A CA 1
ATOM 1028 C C . PRO A 1 123 ? 27.903 21.286 -9.478 1.00 48.28 123 PRO A C 1
ATOM 1030 O O . PRO A 1 123 ? 26.850 21.924 -9.526 1.00 48.28 123 PRO A O 1
ATOM 1033 N N . GLY A 1 124 ? 28.383 20.769 -8.348 1.00 45.81 124 GLY A N 1
ATOM 1034 C CA . GLY A 1 124 ? 27.686 20.822 -7.071 1.00 45.81 124 GLY A CA 1
ATOM 1035 C C . GLY A 1 124 ? 27.395 22.254 -6.637 1.00 45.81 124 GLY A C 1
ATOM 1036 O O . GLY A 1 124 ? 28.295 22.982 -6.231 1.00 45.81 124 GLY A O 1
ATOM 1037 N N . GLY A 1 125 ? 26.120 22.639 -6.657 1.00 50.78 125 GLY A N 1
ATOM 1038 C CA . GLY A 1 125 ? 25.649 23.795 -5.909 1.00 50.78 125 GLY A CA 1
ATOM 1039 C C . GLY A 1 125 ? 25.698 23.455 -4.424 1.00 50.78 125 GLY A C 1
ATOM 1040 O O . GLY A 1 125 ? 24.836 22.730 -3.926 1.00 50.78 125 GLY A O 1
ATOM 1041 N N . GLN A 1 126 ? 26.724 23.939 -3.721 1.00 60.44 126 GLN A N 1
ATOM 1042 C CA . GLN A 1 126 ? 26.780 23.886 -2.264 1.00 60.44 126 GLN A CA 1
ATOM 1043 C C . GLN A 1 126 ? 25.497 24.508 -1.704 1.00 60.44 126 GLN A C 1
ATOM 1045 O O . GLN A 1 126 ? 25.251 25.706 -1.847 1.00 60.44 126 GLN A O 1
ATOM 1050 N N . ARG A 1 127 ? 24.671 23.694 -1.039 1.00 51.97 127 ARG A N 1
ATOM 1051 C CA . ARG A 1 127 ? 23.633 24.198 -0.141 1.00 51.97 127 ARG A CA 1
ATOM 1052 C C . ARG A 1 127 ? 24.342 24.964 0.972 1.00 51.97 127 ARG A C 1
ATOM 1054 O O . ARG A 1 127 ? 24.806 24.359 1.934 1.00 51.97 127 ARG A O 1
ATOM 1061 N N . ARG A 1 128 ? 24.443 26.289 0.842 1.00 53.00 128 ARG A N 1
ATOM 1062 C CA . ARG A 1 128 ? 24.804 27.170 1.953 1.00 53.00 128 ARG A CA 1
ATOM 1063 C C . ARG A 1 128 ? 23.692 27.067 2.992 1.00 53.00 128 ARG A C 1
ATOM 1065 O O . ARG A 1 128 ? 22.687 27.764 2.915 1.00 53.00 128 ARG A O 1
ATOM 1072 N N . ARG A 1 129 ? 23.844 26.144 3.943 1.00 53.69 129 ARG A N 1
ATOM 1073 C CA . ARG A 1 129 ? 23.133 26.207 5.217 1.00 53.69 129 ARG A CA 1
ATOM 1074 C C . ARG A 1 129 ? 23.673 27.458 5.903 1.00 53.69 129 ARG A C 1
ATOM 1076 O O . ARG A 1 129 ? 24.789 27.441 6.410 1.00 53.69 129 ARG A O 1
ATOM 1083 N N . SER A 1 130 ? 22.924 28.552 5.828 1.00 52.97 130 SER A N 1
ATOM 1084 C CA . SER A 1 130 ? 23.166 29.744 6.633 1.00 52.97 130 SER A CA 1
ATOM 1085 C C . SER A 1 130 ? 23.105 29.321 8.098 1.00 52.97 130 SER A C 1
ATOM 1087 O O . SER A 1 130 ? 22.022 29.098 8.639 1.00 52.97 130 SER A O 1
ATOM 1089 N N . GLN A 1 131 ? 24.270 29.120 8.710 1.00 55.81 131 GLN A N 1
ATOM 1090 C CA . GLN A 1 131 ? 24.375 29.051 10.157 1.00 55.81 131 GLN A CA 1
ATOM 1091 C C . GLN A 1 131 ? 24.122 30.469 10.657 1.00 55.81 131 GLN A C 1
ATOM 1093 O O . GLN A 1 131 ? 24.969 31.339 10.491 1.00 55.81 131 GLN A O 1
ATOM 1098 N N . GLN A 1 132 ? 22.931 30.716 11.195 1.00 49.59 132 GLN A N 1
ATOM 1099 C CA . GLN A 1 132 ? 22.777 31.824 12.127 1.00 49.59 132 GLN A CA 1
ATOM 1100 C C . GLN A 1 132 ? 23.504 31.396 13.410 1.00 49.59 132 GLN A C 1
ATOM 1102 O O . GLN A 1 132 ? 23.221 30.295 13.896 1.00 49.59 132 GLN A O 1
ATOM 1107 N N . PRO A 1 133 ? 24.473 32.171 13.924 1.00 51.06 133 PRO A N 1
ATOM 1108 C CA . PRO A 1 133 ? 25.126 31.831 15.178 1.00 51.06 133 PRO A CA 1
ATOM 1109 C C . PRO A 1 133 ? 24.099 31.877 16.315 1.00 51.06 133 PRO A C 1
ATOM 1111 O O . PRO A 1 133 ? 23.277 32.789 16.395 1.00 51.06 133 PRO A O 1
ATOM 1114 N N . ILE A 1 134 ? 24.138 30.871 17.189 1.00 51.41 134 ILE A N 1
ATOM 1115 C CA . ILE A 1 134 ? 23.397 30.882 18.449 1.00 51.41 134 ILE A CA 1
ATOM 1116 C C . ILE A 1 134 ? 24.084 31.923 19.331 1.00 51.41 134 ILE A C 1
ATOM 1118 O O . ILE A 1 134 ? 25.174 31.675 19.835 1.00 51.41 134 ILE A O 1
ATOM 1122 N N . ILE A 1 135 ? 23.470 33.093 19.484 1.00 48.97 135 ILE A N 1
ATOM 1123 C CA . ILE A 1 135 ? 23.873 34.051 20.511 1.00 48.97 135 ILE A CA 1
ATOM 1124 C C . ILE A 1 135 ? 23.273 33.535 21.816 1.00 48.97 135 ILE A C 1
ATOM 1126 O O . ILE A 1 135 ? 22.065 33.598 22.040 1.00 48.97 135 ILE A O 1
ATOM 1130 N N . THR A 1 136 ? 24.107 32.939 22.649 1.00 53.28 136 THR A N 1
ATOM 1131 C CA . THR A 1 136 ? 23.764 32.578 24.019 1.00 53.28 136 THR A CA 1
ATOM 1132 C C . THR A 1 136 ? 23.739 33.840 24.881 1.00 53.28 136 THR A C 1
ATOM 1134 O O . THR A 1 136 ? 24.640 34.670 24.816 1.00 53.28 136 THR A O 1
ATOM 1137 N N . ALA A 1 137 ? 22.696 33.993 25.698 1.00 51.34 137 ALA A N 1
ATOM 1138 C CA . ALA A 1 137 ? 22.375 35.203 26.464 1.00 51.34 137 ALA A CA 1
ATOM 1139 C C . ALA A 1 137 ? 23.382 35.589 27.577 1.00 51.34 137 ALA A C 1
ATOM 1141 O O . ALA A 1 137 ? 23.064 36.425 28.418 1.00 51.34 137 ALA A O 1
ATOM 1142 N N . TYR A 1 138 ? 24.582 35.001 27.603 1.00 50.00 138 TYR A N 1
ATOM 1143 C CA . TYR A 1 138 ? 25.622 35.304 28.588 1.00 50.00 138 TYR A CA 1
ATOM 1144 C C . TYR A 1 138 ? 26.613 36.397 28.136 1.00 50.00 138 TYR A C 1
ATOM 1146 O O . TYR A 1 138 ? 27.297 36.958 28.985 1.00 50.00 138 TYR A O 1
ATOM 1154 N N . ASP A 1 139 ? 26.659 36.762 26.847 1.00 51.94 139 ASP A N 1
ATOM 1155 C CA . ASP A 1 139 ? 27.655 37.714 26.307 1.00 51.94 139 ASP A CA 1
ATOM 1156 C C . ASP A 1 139 ? 27.211 39.195 26.308 1.00 51.94 139 ASP A C 1
ATOM 1158 O O . ASP A 1 139 ? 27.930 40.068 25.827 1.00 51.94 139 ASP A O 1
ATOM 1162 N N . ALA A 1 140 ? 26.037 39.524 26.859 1.00 53.38 140 ALA A N 1
ATOM 1163 C CA . ALA A 1 140 ? 25.470 40.878 26.778 1.00 53.38 140 ALA A CA 1
ATOM 1164 C C . ALA A 1 140 ? 25.897 41.855 27.899 1.00 53.38 140 ALA A C 1
ATOM 1166 O O . ALA A 1 140 ? 25.435 42.990 27.895 1.00 53.38 140 ALA A O 1
ATOM 1167 N N . ASN A 1 141 ? 26.761 41.465 28.847 1.00 50.06 141 ASN A N 1
ATOM 1168 C CA . ASN A 1 141 ? 26.982 42.241 30.085 1.00 50.06 141 ASN A CA 1
ATOM 1169 C C . ASN A 1 141 ? 28.427 42.699 30.370 1.00 50.06 141 ASN A C 1
ATOM 1171 O O . ASN A 1 141 ? 28.753 42.986 31.518 1.00 50.06 141 ASN A O 1
ATOM 1175 N N . LEU A 1 142 ? 29.295 42.826 29.360 1.00 49.84 142 LEU A N 1
ATOM 1176 C CA . LEU A 1 142 ? 30.678 43.302 29.568 1.00 49.84 142 LEU A CA 1
ATOM 1177 C C . LEU A 1 142 ? 31.017 44.680 28.982 1.00 49.84 142 LEU A C 1
ATOM 1179 O O . LEU A 1 142 ? 32.164 45.091 29.073 1.00 49.84 142 LEU A O 1
ATOM 1183 N N . ASN A 1 143 ? 30.048 45.435 28.460 1.00 56.94 143 ASN A N 1
ATOM 1184 C CA . ASN A 1 143 ? 30.282 46.818 28.024 1.00 56.94 143 ASN A CA 1
ATOM 1185 C C . ASN A 1 143 ? 29.169 47.753 28.514 1.00 56.94 143 ASN A C 1
ATOM 1187 O O . ASN A 1 143 ? 28.381 48.269 27.725 1.00 56.94 143 ASN A O 1
ATOM 1191 N N . ALA A 1 144 ? 29.107 47.970 29.827 1.00 51.44 144 ALA A N 1
ATOM 1192 C CA . ALA A 1 144 ? 28.460 49.153 30.381 1.00 51.44 144 ALA A CA 1
ATOM 1193 C C . ALA A 1 144 ? 29.552 50.214 30.615 1.00 51.44 144 ALA A C 1
ATOM 1195 O O . ALA A 1 144 ? 30.466 49.952 31.398 1.00 51.44 144 ALA A O 1
ATOM 1196 N N . PRO A 1 145 ? 29.526 51.376 29.940 1.00 52.47 145 PRO A N 1
ATOM 1197 C CA . PRO A 1 145 ? 30.439 52.461 30.265 1.00 52.47 145 PRO A CA 1
ATOM 1198 C C . PRO A 1 145 ? 30.082 53.047 31.635 1.00 52.47 145 PRO A C 1
ATOM 1200 O O . PRO A 1 145 ? 28.941 53.438 31.887 1.00 52.47 145 PRO A O 1
ATOM 1203 N N . SER A 1 146 ? 31.083 53.094 32.510 1.00 53.00 146 SER A N 1
ATOM 1204 C CA . SER A 1 146 ? 31.075 53.820 33.774 1.00 53.00 146 SER A CA 1
ATOM 1205 C C . SER A 1 146 ? 30.829 55.306 33.497 1.00 53.00 146 SER A C 1
ATOM 1207 O O . SER A 1 146 ? 31.713 55.989 32.987 1.00 53.00 146 SER A O 1
ATOM 1209 N N . ASN A 1 147 ? 29.635 55.805 33.810 1.00 52.53 147 ASN A N 1
ATOM 1210 C CA . ASN A 1 147 ? 29.425 57.240 33.978 1.00 52.53 147 ASN A CA 1
ATOM 1211 C C . ASN A 1 147 ? 29.919 57.597 35.378 1.00 52.53 147 ASN A C 1
ATOM 1213 O O . ASN A 1 147 ? 29.217 57.339 36.356 1.00 52.53 147 ASN A O 1
ATOM 1217 N N . ASP A 1 148 ? 31.129 58.143 35.451 1.00 50.03 148 ASP A N 1
ATOM 1218 C CA . ASP A 1 148 ? 31.571 58.917 36.604 1.00 50.03 148 ASP A CA 1
ATOM 1219 C C . ASP A 1 148 ? 31.575 60.408 36.235 1.00 50.03 148 ASP A C 1
ATOM 1221 O O . ASP A 1 148 ? 31.792 60.775 35.078 1.00 50.03 148 ASP A O 1
ATOM 1225 N N . SER A 1 149 ? 31.229 61.173 37.263 1.00 46.84 149 SER A N 1
ATOM 1226 C CA . SER A 1 149 ? 30.845 62.584 37.408 1.00 46.84 149 SER A CA 1
ATOM 1227 C C . SER A 1 149 ? 31.601 63.634 36.590 1.00 46.84 149 SER A C 1
ATOM 1229 O O . SER A 1 149 ? 32.845 63.554 36.494 1.00 46.84 149 SER A O 1
#